Protein AF-A0A2D4HK24-F1 (afdb_monomer)

Foldseek 3Di:
DDDDDDDDDDDDPPQDPDDDDDDDDPPDDDPHHDDPVVVVLLVVLLVLLVVLLVDDLVVLLVVLVVLVVVLVVDDDPVSVVSLQSVLSSLLNNLVSCLVVVTDNDDPSSVVSLVVSLVVQCPDPDPSSVVSSVSSVVSSVSD

Secondary structure (DSSP, 8-state):
---------S--SSS-SS-------TT----PPPPHHHHHHHHHHHHHHHHHHHS-HHHHHHHHHHHHHHHHT--THHHHHHHHHHHHHHHHHHHHHHHTT----SHHHHHHHHHHHHHHHT-S-HHHHHHHHHHHHHHTT-

Sequence (142 aa):
QVFLVNNTVGGSLEFDPFAIYEKAAHGDLVPKPLSPTSSIVSAATHLFGVIFSQVTETQRLHVLEQLLASIKQTKGSRQQIIQQNIISAICSALKHLASHKGNLGYEEIQSCILSLILSALESSSPLLRCSAAEALARLTQV

Solvent-accessible surface area (backbone atoms only — not comparable to full-atom values): 8259 Å² total; per-residue (Å²): 138,82,85,87,86,82,86,86,90,71,75,64,56,92,31,41,97,85,61,90,87,88,83,85,59,98,84,72,80,76,85,71,55,61,52,53,68,57,47,51,50,50,53,49,21,49,52,45,5,55,50,56,68,72,50,53,58,69,55,46,40,52,52,51,51,52,54,55,49,55,44,75,77,38,66,70,75,62,22,56,54,52,50,44,52,50,41,48,22,51,35,32,24,35,48,46,22,37,77,66,76,36,73,82,65,60,70,65,43,53,50,52,52,49,53,56,34,54,60,31,51,73,43,91,46,65,63,40,24,53,46,18,51,52,28,55,63,33,56,78,59,73

Mean predicted aligned error: 7.9 Å

InterPro domains:
  IPR000357 HEAT repeat [PF02985] (113-142)
  IPR011989 Armadillo-like helical [G3DSA:1.25.10.10] (31-142)
  IPR016024 Armadillo-type fold [SSF48371] (35-141)
  IPR021133 HEAT, type 2 [PS50077] (113-142)
  IPR040108 Laa1/Sip1/HEATR5 [PTHR21663] (8-142)

Nearest PDB structures (foldseek):
  8wqa-assembly1_B  TM=4.906E-01  e=3.912E+00  Homo sapiens
  5t1o-assembly1_B  TM=3.408E-01  e=8.369E+00  Escherichia coli K-12

pLDDT: mean 85.6, std 17.89, range [33.5, 98.38]

Organism: NCBI:txid129467

Structure (mmCIF, N/CA/C/O backbone):
data_AF-A0A2D4HK24-F1
#
_entry.id   AF-A0A2D4HK24-F1
#
loop_
_atom_site.group_PDB
_atom_site.id
_atom_site.type_symbol
_atom_site.label_atom_id
_atom_site.label_alt_id
_atom_site.label_comp_id
_atom_site.label_asym_id
_atom_site.label_entity_id
_atom_site.label_seq_id
_atom_site.pdbx_PDB_ins_code
_atom_site.Cartn_x
_atom_site.Cartn_y
_atom_site.Cartn_z
_atom_site.occupancy
_atom_site.B_iso_or_equiv
_atom_site.auth_seq_id
_atom_site.auth_comp_id
_atom_site.auth_asym_id
_atom_site.auth_atom_id
_atom_site.pdbx_PDB_model_num
ATOM 1 N N . GLN A 1 1 ? -2.201 -1.971 -13.257 1.00 38.09 1 GLN A N 1
ATOM 2 C CA . GLN A 1 1 ? -0.874 -1.630 -12.704 1.00 38.09 1 GLN A CA 1
ATOM 3 C C . GLN A 1 1 ? 0.111 -1.512 -13.858 1.00 38.09 1 GLN A C 1
ATOM 5 O O . GLN A 1 1 ? 0.231 -2.454 -14.626 1.00 38.09 1 GLN A O 1
ATOM 10 N N . VAL A 1 2 ? 0.747 -0.352 -14.019 1.00 33.50 2 VAL A N 1
ATOM 11 C CA . VAL A 1 2 ? 1.771 -0.099 -15.045 1.00 33.50 2 VAL A CA 1
ATOM 12 C C . VAL A 1 2 ? 3.120 -0.089 -14.323 1.00 33.50 2 VAL A C 1
ATOM 14 O O . VAL A 1 2 ? 3.302 0.717 -13.415 1.00 33.50 2 VAL A O 1
ATOM 17 N N . PHE A 1 3 ? 4.035 -1.002 -14.662 1.00 46.22 3 PHE A N 1
ATOM 18 C CA . PHE A 1 3 ? 5.338 -1.132 -13.998 1.00 46.22 3 PHE A CA 1
ATOM 19 C C . PHE A 1 3 ? 6.477 -0.817 -14.975 1.00 46.22 3 PHE A C 1
ATOM 21 O O . PHE A 1 3 ? 6.627 -1.489 -15.992 1.00 46.22 3 PHE A O 1
ATOM 28 N N . LEU A 1 4 ? 7.281 0.204 -14.653 1.00 44.81 4 LEU A N 1
ATOM 29 C CA . LEU A 1 4 ? 8.552 0.501 -15.319 1.00 44.81 4 LEU A CA 1
ATOM 30 C C . LEU A 1 4 ? 9.700 -0.179 -14.560 1.00 44.81 4 LEU A C 1
ATOM 32 O O . LEU A 1 4 ? 9.853 -0.012 -13.350 1.00 44.81 4 LEU A O 1
ATOM 36 N N . VAL A 1 5 ? 10.471 -0.967 -15.305 1.00 49.12 5 VAL A N 1
ATOM 37 C CA . VAL A 1 5 ? 11.590 -1.807 -14.864 1.00 49.12 5 VAL A CA 1
ATOM 38 C C . VAL A 1 5 ? 12.858 -0.965 -14.715 1.00 49.12 5 VAL A C 1
ATOM 40 O O . VAL A 1 5 ? 13.205 -0.244 -15.641 1.00 49.12 5 VAL A O 1
ATOM 43 N N . ASN A 1 6 ? 13.586 -1.117 -13.602 1.00 44.28 6 ASN A N 1
ATOM 44 C CA . ASN A 1 6 ? 15.003 -0.748 -13.507 1.00 44.28 6 ASN A CA 1
ATOM 45 C C . ASN A 1 6 ? 15.821 -1.911 -12.908 1.00 44.28 6 ASN A C 1
ATOM 47 O O . ASN A 1 6 ? 15.565 -2.355 -11.794 1.00 44.28 6 ASN A O 1
ATOM 51 N N . ASN A 1 7 ? 16.765 -2.380 -13.728 1.00 44.41 7 ASN A N 1
ATOM 52 C CA . ASN A 1 7 ? 17.902 -3.296 -13.566 1.00 44.41 7 ASN A CA 1
ATOM 53 C C . ASN A 1 7 ? 17.987 -4.348 -12.428 1.00 44.41 7 ASN A C 1
ATOM 55 O O . ASN A 1 7 ? 18.257 -4.053 -11.268 1.00 44.41 7 ASN A O 1
ATOM 59 N N . THR A 1 8 ? 18.036 -5.597 -12.922 1.00 50.12 8 THR A N 1
ATOM 60 C CA . THR A 1 8 ? 18.912 -6.750 -12.588 1.00 50.12 8 THR A CA 1
ATOM 61 C C . THR A 1 8 ? 18.519 -7.824 -11.550 1.00 50.12 8 THR A C 1
ATOM 63 O O . THR A 1 8 ? 18.536 -7.608 -10.347 1.00 50.12 8 THR A O 1
ATOM 66 N N . VAL A 1 9 ? 18.305 -9.016 -12.145 1.00 48.78 9 VAL A N 1
ATOM 67 C CA . VAL A 1 9 ? 18.637 -10.430 -11.830 1.00 48.78 9 VAL A CA 1
ATOM 68 C C . VAL A 1 9 ? 18.079 -11.126 -10.580 1.00 48.78 9 VAL A C 1
ATOM 70 O O . VAL A 1 9 ? 18.532 -10.919 -9.461 1.00 48.78 9 VAL A O 1
ATOM 73 N N . GLY A 1 10 ? 17.233 -12.132 -10.864 1.00 44.81 10 GLY A N 1
ATOM 74 C CA . GLY A 1 10 ? 17.079 -13.351 -10.064 1.00 44.81 10 GLY A CA 1
ATOM 75 C C . GLY A 1 10 ? 16.195 -14.432 -10.715 1.00 44.81 10 GLY A C 1
ATOM 76 O O . GLY A 1 10 ? 15.114 -14.674 -10.198 1.00 44.81 10 GLY A O 1
ATOM 77 N N . GLY A 1 11 ? 16.629 -15.069 -11.825 1.00 51.91 11 GLY A N 1
ATOM 78 C CA . GLY A 1 11 ? 16.057 -16.354 -12.311 1.00 51.91 11 GLY A CA 1
ATOM 79 C C . GLY A 1 11 ? 15.344 -16.419 -13.682 1.00 51.91 11 GLY A C 1
ATOM 80 O O . GLY A 1 11 ? 14.443 -17.229 -13.838 1.00 51.91 11 GLY A O 1
ATOM 81 N N . SER A 1 12 ? 15.683 -15.592 -14.676 1.00 52.53 12 SER A N 1
ATOM 82 C CA . SER A 1 12 ? 15.009 -15.606 -15.995 1.00 52.53 12 SER A CA 1
ATOM 83 C C . SER A 1 12 ? 15.177 -16.914 -16.795 1.00 52.53 12 SER A C 1
ATOM 85 O O . SER A 1 12 ? 16.310 -17.261 -17.103 1.00 52.53 12 SER A O 1
ATOM 87 N N . LEU A 1 13 ? 14.095 -17.501 -17.328 1.00 58.97 13 LEU A N 1
ATOM 88 C CA . LEU A 1 13 ? 14.090 -18.045 -18.707 1.00 58.97 13 LEU A CA 1
ATOM 89 C C . LEU A 1 13 ? 13.479 -16.974 -19.646 1.00 58.97 13 LEU A C 1
ATOM 91 O O . LEU A 1 13 ? 12.465 -17.180 -20.272 1.00 58.97 13 LEU A O 1
ATOM 95 N N . GLU A 1 14 ? 14.026 -15.753 -19.558 1.00 54.78 14 GLU A N 1
ATOM 96 C CA . GLU A 1 14 ? 13.458 -14.395 -19.788 1.00 54.78 14 GLU A CA 1
ATOM 97 C C . GLU A 1 14 ? 12.286 -13.926 -18.906 1.00 54.78 14 GLU A C 1
ATOM 99 O O . GLU A 1 14 ? 11.805 -12.820 -19.124 1.00 54.78 14 GLU A O 1
ATOM 104 N N . PHE A 1 15 ? 11.953 -14.717 -17.879 1.00 58.41 15 PHE A N 1
ATOM 105 C CA . PHE A 1 15 ? 11.077 -14.532 -16.694 1.00 58.41 15 PHE A CA 1
ATOM 106 C C . PHE A 1 15 ? 10.124 -15.731 -16.506 1.00 58.41 15 PHE A C 1
ATOM 108 O O . PHE A 1 15 ? 9.269 -15.703 -15.624 1.00 58.41 15 PHE A O 1
ATOM 115 N N . ASP A 1 16 ? 10.279 -16.795 -17.305 1.00 59.56 16 ASP A N 1
ATOM 116 C CA . ASP A 1 16 ? 9.308 -17.887 -17.326 1.00 59.56 16 ASP A CA 1
ATOM 117 C C . ASP A 1 16 ? 9.237 -18.750 -16.052 1.00 59.56 16 ASP A C 1
ATOM 119 O O . ASP A 1 16 ? 10.286 -19.101 -15.502 1.00 59.56 16 ASP A O 1
ATOM 123 N N . PRO A 1 17 ? 8.023 -19.160 -15.615 1.00 54.94 17 PRO A N 1
ATOM 124 C CA . PRO A 1 17 ? 7.861 -20.152 -14.569 1.00 54.94 17 PRO A CA 1
ATOM 125 C C . PRO A 1 17 ? 8.489 -21.525 -14.874 1.00 54.94 17 PRO A C 1
ATOM 127 O O . PRO A 1 17 ? 8.843 -22.142 -13.881 1.00 54.94 17 PRO A O 1
ATOM 130 N N . PHE A 1 18 ? 8.671 -21.979 -16.141 1.00 58.66 18 PHE A N 1
ATOM 131 C CA . PHE A 1 18 ? 9.418 -23.198 -16.585 1.00 58.66 18 PHE A CA 1
ATOM 132 C C . PHE A 1 18 ? 9.810 -23.333 -18.127 1.00 58.66 18 PHE A C 1
ATOM 134 O O . PHE A 1 18 ? 9.800 -24.451 -18.645 1.00 58.66 18 PHE A O 1
ATOM 141 N N . ALA A 1 19 ? 10.176 -22.305 -18.917 1.00 57.12 19 ALA A N 1
ATOM 142 C CA . ALA A 1 19 ? 10.200 -22.365 -20.413 1.00 57.12 19 ALA A CA 1
ATOM 143 C C . ALA A 1 19 ? 11.557 -22.666 -21.082 1.00 57.12 19 ALA A C 1
ATOM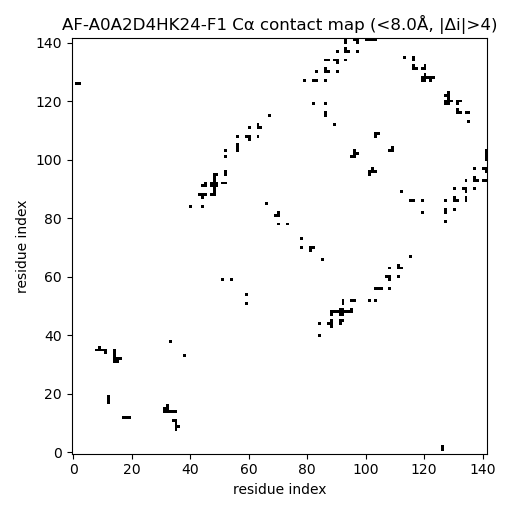 145 O O . ALA A 1 19 ? 12.606 -22.274 -20.589 1.00 57.12 19 ALA A O 1
ATOM 146 N N . ILE A 1 20 ? 11.546 -23.284 -22.283 1.00 57.25 20 ILE A N 1
ATOM 147 C CA . ILE A 1 20 ? 12.775 -23.715 -22.996 1.00 57.25 20 ILE A CA 1
ATOM 148 C C . ILE A 1 20 ? 13.116 -22.921 -24.293 1.00 57.25 20 ILE A C 1
ATOM 150 O O . ILE A 1 20 ? 14.300 -22.890 -24.608 1.00 57.25 20 ILE A O 1
ATOM 154 N N . TYR A 1 21 ? 12.201 -22.225 -25.008 1.00 53.84 21 TYR A N 1
ATOM 155 C CA . TYR A 1 21 ? 12.532 -21.136 -25.986 1.00 53.84 21 TYR A CA 1
ATOM 156 C C . TYR A 1 21 ? 11.291 -20.475 -26.649 1.00 53.84 21 TYR A C 1
ATOM 158 O O . TYR A 1 21 ? 10.371 -21.201 -27.027 1.00 53.84 21 TYR A O 1
ATOM 166 N N . GLU A 1 22 ? 11.310 -19.155 -26.932 1.00 55.59 22 GLU A N 1
ATOM 167 C CA . GLU A 1 22 ? 10.331 -18.469 -27.809 1.00 55.59 22 GLU A CA 1
ATOM 168 C C . GLU A 1 22 ? 10.984 -17.415 -28.745 1.00 55.59 22 GLU A C 1
ATOM 170 O O . GLU A 1 22 ? 11.774 -16.571 -28.320 1.00 55.59 22 GLU A O 1
ATOM 175 N N . LYS A 1 23 ? 10.646 -17.428 -30.049 1.00 56.72 23 LYS A N 1
ATOM 176 C CA . LYS A 1 23 ? 11.034 -16.376 -31.014 1.00 56.72 23 LYS A CA 1
ATOM 177 C C . LYS A 1 23 ? 9.813 -15.526 -31.362 1.00 56.72 23 LYS A C 1
ATOM 179 O O . LYS A 1 23 ? 8.919 -15.997 -32.056 1.00 56.72 23 LYS A O 1
ATOM 184 N N . ALA A 1 24 ? 9.815 -14.269 -30.921 1.00 57.25 24 ALA A N 1
ATOM 185 C CA . ALA A 1 24 ? 8.705 -13.338 -31.122 1.00 57.25 24 ALA A CA 1
ATOM 186 C C . ALA A 1 24 ? 8.481 -12.986 -32.608 1.00 57.25 24 ALA A C 1
ATOM 188 O O . ALA A 1 24 ? 9.422 -12.596 -33.310 1.00 57.25 24 ALA A O 1
ATOM 189 N N . ALA A 1 25 ? 7.233 -13.093 -33.076 1.00 59.41 25 ALA A N 1
ATOM 190 C CA . ALA A 1 25 ? 6.805 -12.621 -34.391 1.00 59.41 25 ALA A CA 1
ATOM 191 C C . ALA A 1 25 ? 6.574 -11.097 -34.394 1.00 59.41 25 ALA A C 1
ATOM 193 O O . ALA A 1 25 ? 6.283 -10.490 -33.360 1.00 59.41 25 ALA A O 1
ATOM 194 N N . HIS A 1 26 ? 6.702 -10.462 -35.566 1.00 56.97 26 HIS A N 1
ATOM 195 C CA . HIS A 1 26 ? 6.430 -9.031 -35.724 1.00 56.97 26 HIS A CA 1
ATOM 196 C C . HIS A 1 26 ? 4.961 -8.726 -35.394 1.00 56.97 26 HIS A C 1
ATOM 198 O O . HIS A 1 26 ? 4.080 -8.965 -36.214 1.00 56.97 26 HIS A O 1
ATOM 204 N N . GLY A 1 27 ? 4.726 -8.156 -34.210 1.00 62.16 27 GLY A N 1
ATOM 205 C CA . GLY A 1 27 ? 3.421 -7.642 -33.790 1.00 62.16 27 GLY A CA 1
ATOM 206 C C . GLY A 1 27 ? 2.779 -8.348 -32.594 1.00 62.16 27 GLY A C 1
ATOM 207 O O . GLY A 1 27 ? 1.790 -7.826 -32.088 1.00 62.16 27 GLY A O 1
ATOM 208 N N . ASP A 1 28 ? 3.333 -9.460 -32.099 1.00 57.72 28 ASP A N 1
ATOM 209 C CA . ASP A 1 28 ? 2.741 -10.169 -30.956 1.00 57.72 28 ASP A CA 1
ATOM 210 C C . ASP A 1 28 ? 3.125 -9.547 -29.602 1.00 57.72 28 ASP A C 1
ATOM 212 O O . ASP A 1 28 ? 4.296 -9.295 -29.307 1.00 57.72 28 ASP A O 1
ATOM 216 N N . LEU A 1 29 ? 2.110 -9.314 -28.759 1.00 62.75 29 LEU A N 1
ATOM 217 C CA . LEU A 1 29 ? 2.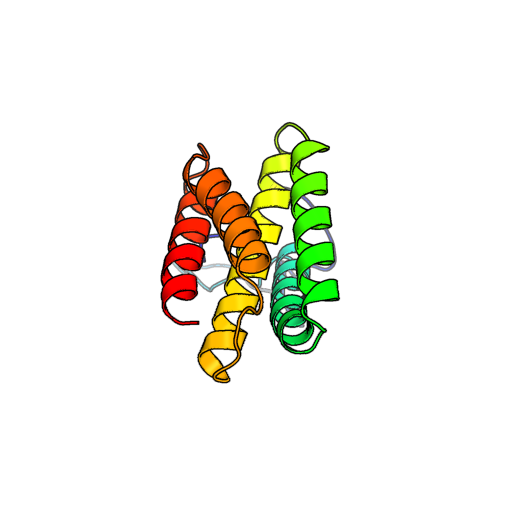214 -8.765 -27.400 1.00 62.75 29 LEU A CA 1
ATOM 218 C C . LEU A 1 29 ? 1.832 -9.826 -26.355 1.00 62.75 29 LEU A C 1
ATOM 220 O O . LEU A 1 29 ? 0.862 -9.656 -25.615 1.00 62.75 29 LEU A O 1
ATOM 224 N N . VAL A 1 30 ? 2.567 -10.938 -26.284 1.00 63.44 30 VAL A N 1
ATOM 225 C CA . VAL A 1 30 ? 2.393 -11.896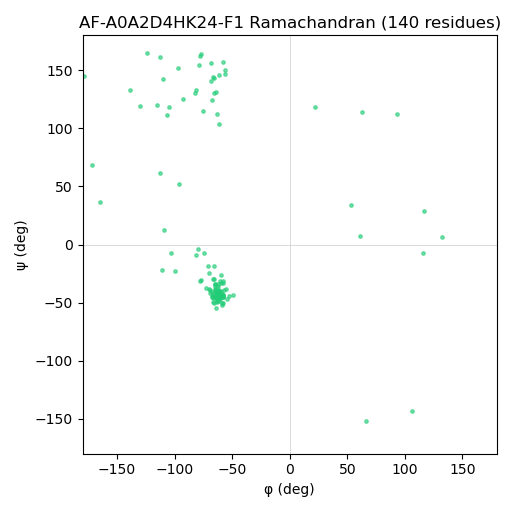 -25.177 1.00 63.44 30 VAL A CA 1
ATOM 226 C C . VAL A 1 30 ? 2.866 -11.228 -23.873 1.00 63.44 30 VAL A C 1
ATOM 228 O O . VAL A 1 30 ? 4.005 -10.746 -23.823 1.00 63.44 30 VAL A O 1
ATOM 231 N N . PRO A 1 31 ? 2.029 -11.142 -22.813 1.00 64.94 31 PRO A N 1
ATOM 232 C CA . PRO A 1 31 ? 2.441 -10.548 -21.546 1.00 64.94 31 PRO A CA 1
ATOM 233 C C . PRO A 1 31 ? 3.573 -11.363 -20.926 1.00 64.94 31 PRO A C 1
ATOM 235 O O . PRO A 1 31 ? 3.377 -12.501 -20.502 1.00 64.94 31 PRO A O 1
ATOM 238 N N . LYS A 1 32 ? 4.766 -10.770 -20.863 1.00 68.81 32 LYS A N 1
ATOM 239 C CA . LYS A 1 32 ? 5.912 -11.405 -20.214 1.00 68.81 32 LYS A CA 1
ATOM 240 C C . LYS A 1 32 ? 5.655 -11.550 -18.713 1.00 68.81 32 LYS A C 1
ATOM 242 O O . LYS A 1 32 ? 5.081 -10.632 -18.113 1.00 68.81 32 LYS A O 1
ATOM 247 N N . PRO A 1 33 ? 6.103 -12.653 -18.092 1.00 71.56 33 PRO A N 1
ATOM 248 C CA . PRO A 1 33 ? 6.032 -12.790 -16.649 1.00 71.56 33 PRO A CA 1
ATOM 249 C C . PRO A 1 33 ? 6.740 -11.622 -15.952 1.00 71.56 33 PRO A C 1
ATOM 251 O O . PRO A 1 33 ? 7.682 -11.021 -16.479 1.00 71.56 33 PRO A O 1
ATOM 254 N N . LEU A 1 34 ? 6.260 -11.281 -14.755 1.00 72.19 34 LEU A N 1
ATOM 255 C CA . LEU A 1 34 ? 6.855 -10.218 -13.955 1.00 72.19 34 LEU A CA 1
ATOM 256 C C . LEU A 1 34 ? 8.302 -10.564 -13.605 1.00 72.19 34 LEU A C 1
ATOM 258 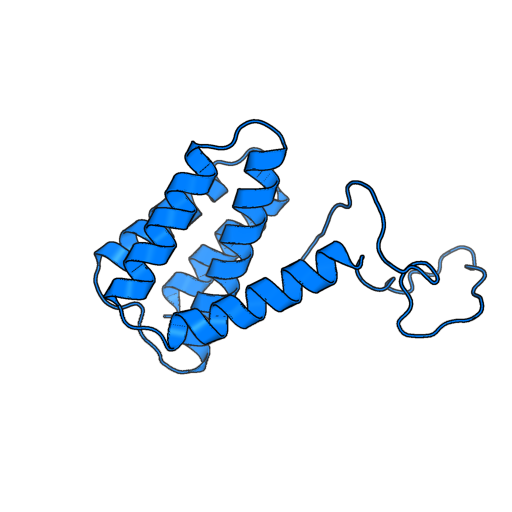O O . LEU A 1 34 ? 8.636 -11.716 -13.325 1.00 72.19 34 LEU A O 1
ATOM 262 N N . SER A 1 35 ? 9.149 -9.534 -13.540 1.00 82.62 35 SER A N 1
ATOM 263 C CA . SER A 1 35 ? 10.506 -9.728 -13.041 1.00 82.62 35 SER A CA 1
ATOM 264 C C . SER A 1 35 ? 10.468 -10.337 -11.629 1.00 82.62 35 SER A C 1
ATOM 266 O O . SER A 1 35 ? 9.572 -9.992 -10.853 1.00 82.62 35 SER A O 1
ATOM 268 N N . PRO A 1 36 ? 11.438 -11.186 -11.251 1.00 82.12 36 PRO A N 1
ATOM 269 C CA . PRO A 1 36 ? 11.494 -11.811 -9.931 1.00 82.12 36 PRO A CA 1
ATOM 270 C C . PRO A 1 36 ? 11.316 -10.807 -8.787 1.00 82.12 36 PRO A C 1
ATOM 272 O O . PRO A 1 36 ? 10.520 -11.026 -7.877 1.00 82.12 36 PRO A O 1
ATOM 275 N N . THR A 1 37 ? 11.969 -9.647 -8.882 1.00 84.31 37 THR A N 1
ATOM 276 C CA . THR A 1 37 ? 11.842 -8.559 -7.907 1.00 84.31 37 THR A CA 1
ATOM 277 C C . THR A 1 37 ? 10.415 -8.019 -7.838 1.00 84.31 37 THR A C 1
ATOM 279 O O . THR A 1 37 ? 9.876 -7.836 -6.749 1.00 84.31 37 THR A O 1
ATOM 282 N N . SER A 1 38 ? 9.772 -7.790 -8.985 1.00 83.25 38 SER A N 1
ATOM 283 C CA . SER A 1 38 ? 8.384 -7.321 -9.045 1.00 83.25 38 SER A CA 1
ATOM 284 C C . SER A 1 38 ? 7.404 -8.356 -8.489 1.00 83.25 38 SER A C 1
ATOM 286 O O . SER A 1 38 ? 6.479 -7.983 -7.771 1.00 83.25 38 SER A O 1
ATOM 288 N N . SER A 1 39 ? 7.628 -9.643 -8.763 1.00 86.94 39 SER A N 1
ATOM 289 C CA . SER A 1 39 ? 6.833 -10.750 -8.221 1.00 86.94 39 SER A CA 1
ATOM 290 C C . SER A 1 39 ? 6.953 -10.839 -6.701 1.00 86.94 39 SER A C 1
ATOM 292 O O . SER A 1 39 ? 5.939 -10.931 -6.012 1.00 86.94 39 SER A O 1
ATOM 294 N N . ILE A 1 40 ? 8.172 -10.731 -6.160 1.00 90.44 40 ILE A N 1
ATOM 295 C CA . ILE A 1 40 ? 8.417 -10.730 -4.710 1.00 90.44 40 ILE A CA 1
ATOM 296 C C . ILE A 1 40 ? 7.757 -9.517 -4.053 1.00 90.44 40 ILE A C 1
ATOM 298 O O . ILE A 1 40 ? 7.067 -9.669 -3.048 1.00 90.44 40 ILE A O 1
ATOM 302 N N . VAL A 1 41 ? 7.924 -8.319 -4.623 1.00 92.62 41 VAL A N 1
ATOM 303 C CA . VAL A 1 41 ? 7.289 -7.102 -4.098 1.00 92.62 41 VAL A CA 1
ATOM 304 C C . VAL A 1 41 ? 5.769 -7.238 -4.129 1.00 92.62 41 VAL A C 1
ATOM 306 O O . VAL A 1 41 ? 5.119 -6.950 -3.129 1.00 92.62 41 VAL A O 1
ATOM 309 N N . SER A 1 42 ? 5.191 -7.730 -5.227 1.00 92.19 42 SER A N 1
ATOM 310 C CA . SER A 1 42 ? 3.748 -7.965 -5.324 1.00 92.19 42 SER A CA 1
ATOM 311 C C . SER A 1 42 ? 3.270 -8.948 -4.251 1.00 92.19 42 SER A C 1
ATOM 313 O O . SER A 1 42 ? 2.384 -8.603 -3.466 1.00 92.19 42 SER A O 1
ATOM 315 N N . ALA A 1 43 ? 3.904 -10.116 -4.127 1.00 95.19 43 ALA A N 1
ATOM 316 C CA . ALA A 1 43 ? 3.567 -11.103 -3.104 1.00 95.19 43 ALA A CA 1
ATOM 317 C C . ALA A 1 43 ? 3.683 -10.528 -1.680 1.00 95.19 43 ALA A C 1
ATOM 319 O O . ALA A 1 43 ? 2.779 -10.708 -0.864 1.00 95.19 43 ALA A O 1
ATOM 320 N N . ALA A 1 44 ? 4.743 -9.764 -1.397 1.00 96.81 44 ALA A N 1
ATOM 321 C CA . ALA A 1 44 ? 4.944 -9.105 -0.110 1.00 96.81 44 ALA A CA 1
ATOM 322 C C . ALA A 1 44 ? 3.867 -8.048 0.179 1.00 96.81 44 ALA A C 1
ATOM 324 O O . ALA A 1 44 ? 3.353 -7.993 1.293 1.00 96.81 44 ALA A O 1
ATOM 325 N N . THR A 1 45 ? 3.470 -7.239 -0.812 1.00 96.38 45 THR A N 1
ATOM 326 C CA . THR A 1 45 ? 2.384 -6.254 -0.644 1.00 96.38 45 THR A CA 1
ATOM 327 C C . THR A 1 45 ? 1.033 -6.927 -0.392 1.00 96.38 45 THR A C 1
ATOM 329 O O . THR A 1 45 ? 0.240 -6.442 0.418 1.00 96.38 45 THR A O 1
ATOM 332 N N . HIS A 1 46 ? 0.771 -8.074 -1.024 1.00 96.69 46 HIS A N 1
ATOM 333 C CA . HIS A 1 46 ? -0.426 -8.870 -0.759 1.00 96.69 46 HIS A CA 1
ATOM 334 C C . HIS A 1 46 ? -0.423 -9.438 0.656 1.00 96.69 46 HIS A C 1
ATOM 336 O O . HIS A 1 46 ? -1.382 -9.218 1.396 1.00 96.69 46 HIS A O 1
ATOM 342 N N . LEU A 1 47 ? 0.675 -10.079 1.060 1.00 98.06 47 LEU A N 1
ATOM 343 C CA . LEU A 1 47 ? 0.831 -10.624 2.404 1.00 98.06 47 LEU A CA 1
ATOM 344 C C . LEU A 1 47 ? 0.709 -9.536 3.478 1.00 98.06 47 LEU A C 1
ATOM 346 O O . LEU A 1 47 ? -0.001 -9.732 4.461 1.00 98.06 47 LEU A O 1
ATOM 350 N N . PHE A 1 48 ? 1.340 -8.376 3.267 1.00 98.38 48 PHE A N 1
ATOM 351 C CA . PHE A 1 48 ? 1.210 -7.224 4.156 1.00 98.38 48 PHE A CA 1
ATOM 352 C C . PHE A 1 48 ? -0.255 -6.842 4.358 1.00 98.38 48 PHE A C 1
ATOM 354 O O . PHE A 1 48 ? -0.672 -6.655 5.493 1.00 98.38 48 PHE A O 1
ATOM 361 N N . GLY A 1 49 ? -1.044 -6.758 3.281 1.00 97.19 49 GLY A N 1
ATOM 362 C CA . GLY A 1 49 ? -2.453 -6.378 3.376 1.00 97.19 49 GLY A CA 1
ATOM 363 C C . GLY A 1 49 ? -3.277 -7.337 4.236 1.00 97.19 49 GLY A C 1
ATOM 364 O O . GLY A 1 49 ? -4.074 -6.891 5.062 1.00 97.19 49 GLY A O 1
ATOM 365 N N . VAL A 1 50 ? -3.027 -8.644 4.103 1.00 97.44 50 VAL A N 1
ATOM 366 C CA . VAL A 1 50 ? -3.652 -9.666 4.955 1.00 97.44 50 VAL A CA 1
ATOM 367 C C . VAL A 1 50 ? -3.206 -9.490 6.406 1.00 97.44 50 VAL A C 1
ATOM 369 O O . VAL A 1 50 ? -4.049 -9.313 7.280 1.00 97.44 50 VAL A O 1
ATOM 372 N N . ILE A 1 51 ? -1.897 -9.472 6.677 1.00 97.56 51 ILE A N 1
ATOM 373 C CA . ILE A 1 51 ? -1.353 -9.374 8.042 1.00 97.56 51 ILE A CA 1
ATOM 374 C C . ILE A 1 51 ? -1.798 -8.082 8.735 1.00 97.56 51 ILE A C 1
ATOM 376 O O . ILE A 1 51 ? -2.233 -8.127 9.883 1.00 97.56 51 ILE A O 1
ATOM 380 N N . PHE A 1 52 ? -1.748 -6.942 8.043 1.00 97.25 52 PHE A N 1
ATOM 381 C CA . PHE A 1 52 ? -2.140 -5.639 8.581 1.00 97.25 52 PHE A CA 1
ATOM 382 C C . PHE A 1 52 ? -3.577 -5.656 9.118 1.00 97.25 52 PHE A C 1
ATOM 384 O O . PHE A 1 52 ? -3.853 -5.092 10.173 1.00 97.25 52 PHE A O 1
ATOM 391 N N . SER A 1 53 ? -4.485 -6.362 8.437 1.00 94.38 53 SER A N 1
ATOM 392 C CA . SER A 1 53 ? -5.875 -6.498 8.886 1.00 94.38 53 SER A CA 1
ATOM 393 C C . SER A 1 53 ? -6.058 -7.388 10.123 1.00 94.38 53 SER A C 1
ATOM 395 O O . SER A 1 53 ? -7.071 -7.263 10.802 1.00 94.38 53 SER A O 1
ATOM 397 N N . GLN A 1 54 ? -5.086 -8.242 10.452 1.00 95.06 54 GLN A N 1
ATOM 398 C CA . GLN A 1 54 ? -5.171 -9.205 11.559 1.00 95.06 54 GLN A CA 1
ATOM 399 C C . GLN A 1 54 ? -4.454 -8.741 12.834 1.00 95.06 54 GLN A C 1
ATOM 401 O O . GLN A 1 54 ? -4.755 -9.224 13.923 1.00 95.06 54 GLN A O 1
ATOM 406 N N . VAL A 1 55 ? -3.488 -7.828 12.717 1.00 95.75 55 VAL A N 1
ATOM 407 C CA . VAL A 1 55 ? -2.741 -7.292 13.868 1.00 95.75 55 VAL A CA 1
ATOM 408 C C . VAL A 1 55 ? -3.543 -6.235 14.632 1.00 95.75 55 VAL A C 1
ATOM 410 O O . VAL A 1 55 ? -4.506 -5.668 14.110 1.00 95.75 55 VAL A O 1
ATOM 413 N N . THR A 1 56 ? -3.133 -5.957 15.872 1.00 96.50 56 THR A N 1
ATOM 414 C CA . THR A 1 56 ? -3.815 -4.986 16.740 1.00 96.50 56 THR A CA 1
ATOM 415 C C . THR A 1 56 ? -3.661 -3.557 16.223 1.00 96.50 56 THR A C 1
ATOM 417 O O . THR A 1 56 ? -2.687 -3.226 15.547 1.00 96.50 56 THR A O 1
ATOM 420 N N . GLU A 1 57 ? -4.587 -2.670 16.588 1.00 96.25 57 GLU A N 1
ATOM 421 C CA . GLU A 1 57 ? -4.551 -1.259 16.174 1.00 96.25 57 GLU A CA 1
ATOM 422 C C . GLU A 1 57 ? -3.244 -0.554 16.579 1.00 96.25 57 GLU A C 1
ATOM 424 O O . GLU A 1 57 ? -2.652 0.168 15.778 1.00 96.25 57 GLU A O 1
ATOM 429 N N . THR A 1 58 ? -2.710 -0.846 17.770 1.00 96.94 58 THR A N 1
ATOM 430 C CA . THR A 1 58 ? -1.407 -0.329 18.222 1.00 96.94 58 THR A CA 1
ATOM 431 C C . THR A 1 58 ? -0.260 -0.776 17.312 1.00 96.94 58 THR A C 1
ATOM 433 O O . THR A 1 58 ? 0.620 0.016 16.981 1.00 96.94 58 THR A O 1
ATOM 436 N N . GLN A 1 59 ? -0.270 -2.039 16.873 1.00 97.38 59 GLN A N 1
ATOM 437 C CA . GLN A 1 59 ? 0.737 -2.559 15.947 1.00 97.38 59 GLN A CA 1
ATOM 438 C C . GLN A 1 59 ? 0.589 -1.943 14.553 1.00 97.38 59 GLN A C 1
ATOM 440 O O . GLN A 1 59 ? 1.598 -1.608 13.935 1.00 97.38 59 GLN A O 1
ATOM 445 N N . ARG A 1 60 ? -0.646 -1.742 14.070 1.00 97.38 60 ARG A N 1
ATOM 446 C CA . ARG A 1 60 ? -0.911 -1.057 12.793 1.00 97.38 60 ARG A CA 1
ATOM 447 C C . ARG A 1 60 ? -0.331 0.351 12.793 1.00 97.38 60 ARG A C 1
ATOM 449 O O . ARG A 1 60 ? 0.398 0.695 11.865 1.00 97.38 60 ARG A O 1
ATOM 456 N N . LEU A 1 61 ? -0.621 1.132 13.836 1.00 97.69 61 LEU A N 1
ATOM 457 C CA . LEU A 1 61 ? -0.118 2.496 13.972 1.00 97.69 61 LEU A CA 1
ATOM 458 C C . LEU A 1 61 ? 1.414 2.514 13.974 1.00 97.69 61 LEU A C 1
ATOM 460 O O . LEU A 1 61 ? 2.019 3.204 13.157 1.00 97.69 61 LEU A O 1
ATOM 464 N N . HIS A 1 62 ? 2.036 1.671 14.802 1.00 97.69 62 HIS A N 1
ATOM 465 C CA . HIS A 1 62 ? 3.492 1.588 14.880 1.00 97.69 62 HIS A CA 1
ATOM 466 C C . HIS A 1 62 ? 4.134 1.238 13.528 1.00 97.69 62 HIS A C 1
ATOM 468 O O . HIS A 1 62 ? 5.114 1.856 13.115 1.00 97.69 62 HIS A O 1
ATOM 474 N N . VAL A 1 63 ? 3.565 0.276 12.797 1.00 97.75 63 VAL A N 1
ATOM 475 C CA . VAL A 1 63 ? 4.042 -0.088 11.456 1.00 97.75 63 VAL A CA 1
ATOM 476 C C . VAL A 1 63 ? 3.940 1.100 10.497 1.00 97.75 63 VAL A C 1
ATOM 478 O O . VAL A 1 63 ? 4.903 1.382 9.786 1.00 97.75 63 VAL A O 1
ATOM 481 N N . LEU A 1 64 ? 2.822 1.831 10.486 1.00 97.88 64 LEU A N 1
ATOM 482 C CA . LEU A 1 64 ? 2.653 3.007 9.623 1.00 97.88 64 LEU A CA 1
ATOM 483 C C . LEU A 1 64 ? 3.666 4.116 9.941 1.00 97.88 64 LEU A C 1
ATOM 485 O O . LEU A 1 64 ? 4.235 4.706 9.021 1.00 97.88 64 LEU A O 1
AT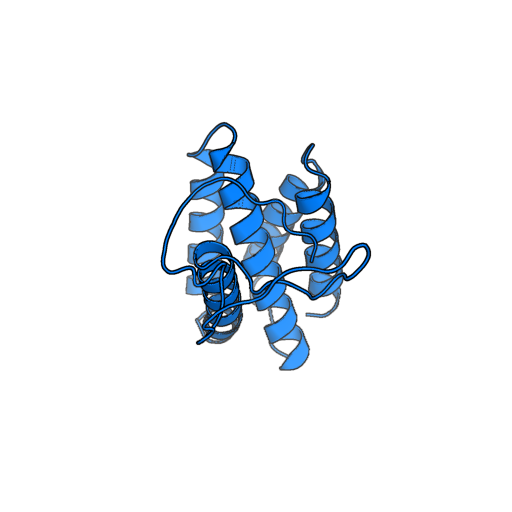OM 489 N N . GLU A 1 65 ? 3.948 4.363 11.219 1.00 97.31 65 GLU A N 1
ATOM 490 C CA . GLU A 1 65 ? 4.966 5.325 11.653 1.00 97.31 65 GLU A CA 1
ATOM 491 C C . GLU A 1 65 ? 6.372 4.927 11.183 1.00 97.31 65 GLU A C 1
ATOM 493 O O . GLU A 1 65 ? 7.130 5.769 10.691 1.00 97.31 65 GLU A O 1
ATOM 498 N N . GLN A 1 66 ? 6.715 3.636 11.262 1.00 97.62 66 GLN A N 1
ATOM 499 C CA . GLN A 1 66 ? 7.983 3.120 10.737 1.00 97.62 66 GLN A CA 1
ATOM 500 C C . GLN A 1 66 ? 8.081 3.296 9.213 1.00 97.62 66 GLN A C 1
ATOM 502 O O . GLN A 1 66 ? 9.127 3.705 8.698 1.00 97.62 66 GLN A O 1
ATOM 507 N N . LEU A 1 67 ? 6.991 3.056 8.476 1.00 97.12 67 LEU A N 1
ATOM 508 C CA . LEU A 1 67 ? 6.948 3.282 7.028 1.00 97.12 67 LEU A CA 1
ATOM 509 C C . LEU A 1 67 ? 7.146 4.766 6.684 1.00 97.12 67 LEU A C 1
ATOM 511 O O . LEU A 1 67 ? 7.966 5.088 5.820 1.00 97.12 67 LEU A O 1
ATOM 515 N N . LEU A 1 68 ? 6.482 5.674 7.403 1.00 96.38 68 LEU A N 1
ATOM 516 C CA . LEU A 1 68 ? 6.680 7.122 7.275 1.00 96.38 68 LEU A CA 1
ATOM 517 C C . LEU A 1 68 ? 8.139 7.528 7.535 1.00 96.38 68 LEU A C 1
ATOM 519 O O . LEU A 1 68 ? 8.718 8.300 6.764 1.00 96.38 68 LEU A O 1
ATOM 523 N N . ALA A 1 69 ? 8.758 6.997 8.592 1.00 96.69 69 ALA A N 1
ATOM 524 C CA . ALA A 1 69 ? 10.158 7.264 8.909 1.00 96.69 69 ALA A CA 1
ATOM 525 C C . ALA A 1 69 ? 11.103 6.787 7.792 1.00 96.69 69 ALA A C 1
ATOM 527 O O . ALA A 1 69 ? 12.027 7.513 7.415 1.00 96.69 69 ALA A O 1
ATOM 528 N N . SER A 1 70 ? 10.837 5.618 7.198 1.00 96.44 70 SER A N 1
ATOM 529 C CA . SER A 1 70 ? 11.666 5.052 6.125 1.00 96.44 70 SER A CA 1
ATOM 530 C C . SER A 1 70 ? 11.718 5.931 4.864 1.00 96.44 70 SER A C 1
ATOM 532 O O . SER A 1 70 ? 12.776 6.058 4.236 1.00 96.44 70 SER A O 1
ATOM 534 N N . ILE A 1 71 ? 10.605 6.600 4.527 1.00 95.56 71 ILE A N 1
ATOM 535 C CA . ILE A 1 71 ? 10.531 7.556 3.412 1.00 95.56 71 ILE A CA 1
ATOM 536 C C . ILE A 1 71 ? 11.369 8.795 3.729 1.00 95.56 71 ILE A C 1
ATOM 538 O O . ILE A 1 71 ? 12.141 9.244 2.883 1.00 95.56 71 ILE A O 1
ATOM 542 N N . LYS A 1 72 ? 11.255 9.337 4.950 1.00 94.56 72 LYS A N 1
ATOM 543 C CA . LYS A 1 72 ? 11.988 10.542 5.381 1.00 94.56 72 LYS A CA 1
ATOM 544 C C . LYS A 1 72 ? 13.502 10.327 5.430 1.00 94.56 72 LYS A C 1
ATOM 546 O O . LYS A 1 72 ? 14.266 11.243 5.137 1.00 94.56 72 LYS A O 1
ATOM 551 N N . GLN A 1 73 ? 13.939 9.123 5.789 1.00 95.94 73 GLN A N 1
ATOM 552 C CA . GLN A 1 73 ? 15.357 8.763 5.898 1.00 95.94 73 GLN A CA 1
ATOM 553 C C . GLN A 1 73 ? 16.004 8.407 4.550 1.00 95.94 73 GLN A C 1
ATOM 555 O O . GLN A 1 73 ? 17.224 8.274 4.470 1.00 95.94 73 GLN A O 1
ATOM 560 N N . THR A 1 74 ? 15.217 8.269 3.480 1.00 95.50 74 THR A N 1
ATOM 561 C CA . THR A 1 74 ? 15.714 7.909 2.149 1.00 95.50 74 THR A CA 1
ATOM 562 C C . THR A 1 74 ? 15.601 9.087 1.184 1.00 95.50 74 THR A C 1
ATOM 564 O O . THR A 1 74 ? 14.622 9.820 1.209 1.00 95.50 74 THR A O 1
ATOM 567 N N . LYS A 1 75 ? 16.587 9.266 0.296 1.00 93.12 75 LYS A N 1
ATOM 568 C CA . LYS A 1 75 ? 16.613 10.347 -0.706 1.00 93.12 75 LYS A CA 1
ATOM 569 C C . LYS A 1 75 ? 16.758 9.803 -2.130 1.00 93.12 75 LYS A C 1
ATOM 571 O O . LYS A 1 75 ? 17.153 8.653 -2.330 1.00 93.12 75 LYS A O 1
ATOM 576 N N . GLY A 1 76 ? 16.474 10.655 -3.114 1.00 91.88 76 GLY A N 1
ATOM 577 C CA . GLY A 1 76 ? 16.678 10.368 -4.536 1.00 91.88 76 GLY A CA 1
ATOM 578 C C . GLY A 1 76 ? 15.770 9.257 -5.072 1.00 91.88 76 GLY A C 1
ATOM 579 O O . GLY A 1 76 ? 14.682 9.020 -4.553 1.00 91.88 76 GLY A O 1
ATOM 580 N N . SER A 1 77 ? 16.230 8.544 -6.102 1.00 90.69 77 SER A N 1
ATOM 581 C CA . SER A 1 77 ? 15.457 7.487 -6.780 1.00 90.69 77 SER A CA 1
ATOM 582 C C . SER A 1 77 ? 15.005 6.360 -5.843 1.00 90.69 77 SER A C 1
ATO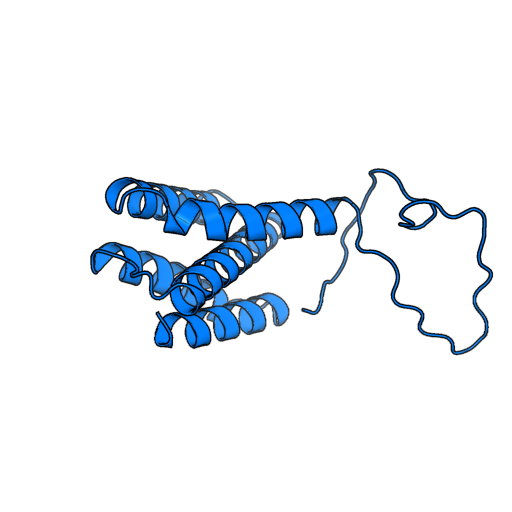M 584 O O . SER A 1 77 ? 13.921 5.803 -6.013 1.00 90.69 77 SER A O 1
ATOM 586 N N . ARG A 1 78 ? 15.791 6.055 -4.803 1.00 93.06 78 ARG A N 1
ATOM 587 C CA . ARG A 1 78 ? 15.435 5.044 -3.798 1.00 93.06 78 ARG A CA 1
ATOM 588 C C . ARG A 1 78 ? 14.194 5.441 -2.995 1.00 93.06 78 ARG A C 1
ATOM 590 O O . ARG A 1 78 ? 13.404 4.569 -2.645 1.00 93.06 78 ARG A O 1
ATOM 597 N N . GLN A 1 79 ? 13.997 6.734 -2.731 1.00 94.81 79 GLN A N 1
ATOM 598 C CA . GLN A 1 79 ? 12.825 7.226 -2.001 1.00 94.81 79 GLN A CA 1
ATOM 599 C C . GLN A 1 79 ? 11.538 6.936 -2.778 1.00 94.81 79 GLN A C 1
ATOM 601 O O . GLN A 1 79 ? 10.581 6.422 -2.207 1.00 94.81 79 GLN A O 1
ATOM 606 N N . GLN A 1 80 ? 11.549 7.175 -4.091 1.00 93.56 80 GLN A N 1
ATOM 607 C CA . GLN A 1 80 ? 10.408 6.917 -4.968 1.00 93.56 80 GLN A CA 1
ATOM 608 C C . GLN A 1 80 ? 10.036 5.427 -5.010 1.00 93.56 80 GLN A C 1
ATOM 610 O O . GLN A 1 80 ? 8.854 5.094 -4.976 1.00 93.56 80 GLN A O 1
ATOM 615 N N . ILE A 1 81 ? 11.026 4.525 -5.031 1.00 93.12 81 ILE A N 1
ATOM 616 C CA . ILE A 1 81 ? 10.792 3.070 -4.992 1.00 93.12 81 ILE A CA 1
ATOM 617 C C . ILE A 1 81 ? 10.163 2.656 -3.656 1.00 93.12 81 ILE A C 1
ATOM 619 O O . ILE A 1 81 ? 9.186 1.909 -3.636 1.00 93.12 81 ILE A O 1
ATOM 623 N N . ILE A 1 82 ? 10.691 3.161 -2.536 1.00 95.25 82 ILE A N 1
ATOM 624 C CA . ILE A 1 82 ? 10.137 2.884 -1.203 1.00 95.25 82 ILE A CA 1
ATOM 625 C C . ILE A 1 82 ? 8.693 3.376 -1.112 1.00 95.25 82 ILE A C 1
ATOM 627 O O . ILE A 1 82 ? 7.814 2.624 -0.697 1.00 95.25 82 ILE A O 1
ATOM 631 N N . GLN A 1 83 ? 8.431 4.604 -1.559 1.00 96.00 83 GLN A N 1
ATOM 632 C CA . GLN A 1 83 ? 7.094 5.184 -1.544 1.00 96.00 83 GLN A CA 1
ATOM 633 C C . GLN A 1 83 ? 6.124 4.385 -2.429 1.00 96.00 83 GLN A C 1
ATOM 635 O O . GLN A 1 83 ? 5.014 4.090 -1.998 1.00 96.00 83 GLN A O 1
ATOM 640 N N . GLN A 1 84 ? 6.552 3.937 -3.614 1.00 95.31 84 GLN A N 1
ATOM 641 C CA . GLN A 1 84 ? 5.753 3.069 -4.488 1.00 95.31 84 GLN A CA 1
ATOM 642 C C . GLN A 1 84 ? 5.377 1.742 -3.812 1.00 95.31 84 GLN A C 1
ATOM 644 O O . GLN A 1 84 ? 4.220 1.316 -3.885 1.00 95.31 84 GLN A O 1
ATOM 649 N N . ASN A 1 85 ? 6.331 1.097 -3.138 1.00 96.19 85 ASN A N 1
ATOM 650 C CA . ASN A 1 85 ? 6.086 -0.160 -2.429 1.00 96.19 85 ASN A CA 1
ATOM 651 C C . ASN A 1 85 ? 5.133 0.043 -1.244 1.00 96.19 85 ASN A C 1
ATOM 653 O O . ASN A 1 85 ? 4.209 -0.748 -1.062 1.00 96.19 85 ASN A O 1
ATOM 657 N N . ILE A 1 86 ? 5.314 1.125 -0.481 1.00 97.81 86 ILE A N 1
ATOM 658 C CA . ILE A 1 86 ? 4.456 1.477 0.657 1.00 97.81 86 ILE A CA 1
ATOM 659 C C . ILE A 1 86 ? 3.025 1.748 0.198 1.00 97.81 86 ILE A C 1
ATOM 661 O O . ILE A 1 86 ? 2.094 1.161 0.741 1.00 97.81 86 ILE A O 1
ATOM 665 N N . ILE A 1 87 ? 2.831 2.568 -0.838 1.00 98.19 87 ILE A N 1
ATOM 666 C CA . ILE A 1 87 ? 1.492 2.845 -1.372 1.00 98.19 87 ILE A CA 1
ATOM 667 C C . ILE A 1 87 ? 0.837 1.566 -1.908 1.00 98.19 87 ILE A C 1
ATOM 669 O O . ILE A 1 87 ? -0.347 1.345 -1.672 1.00 98.19 87 ILE A O 1
ATOM 673 N N . SER A 1 88 ? 1.597 0.675 -2.550 1.00 97.25 88 SER A N 1
ATOM 674 C CA . SER A 1 88 ? 1.074 -0.621 -3.011 1.00 97.25 88 SER A CA 1
ATOM 675 C C . SER A 1 88 ? 0.634 -1.519 -1.844 1.00 97.25 88 SER A C 1
ATOM 677 O O . SER A 1 88 ? -0.420 -2.154 -1.912 1.00 97.25 88 SER A O 1
ATOM 679 N N . ALA A 1 89 ? 1.398 -1.533 -0.749 1.00 98.00 89 ALA A N 1
ATOM 680 C CA . ALA A 1 89 ? 1.061 -2.261 0.472 1.00 98.00 89 ALA A CA 1
ATOM 681 C C . ALA A 1 89 ? -0.195 -1.689 1.158 1.00 98.00 89 ALA A C 1
ATOM 683 O O . ALA A 1 89 ? -1.094 -2.450 1.513 1.00 98.00 89 ALA A O 1
ATOM 684 N N . ILE A 1 90 ? -0.310 -0.360 1.261 1.00 98.06 90 ILE A N 1
ATOM 685 C CA . ILE A 1 90 ? -1.500 0.330 1.788 1.00 98.06 90 ILE A CA 1
ATOM 686 C C . ILE A 1 90 ? -2.723 0.030 0.918 1.00 98.06 90 ILE A C 1
ATOM 688 O O . ILE A 1 90 ? -3.764 -0.360 1.438 1.00 98.06 90 ILE A O 1
ATOM 692 N N . CYS A 1 91 ? -2.595 0.117 -0.408 1.00 97.31 91 CYS A N 1
ATOM 693 C CA . CYS A 1 91 ? -3.642 -0.276 -1.351 1.00 97.31 91 CYS A CA 1
ATOM 694 C C . CYS A 1 91 ? -4.147 -1.700 -1.095 1.00 97.31 91 CYS A C 1
ATOM 696 O O . CYS A 1 91 ? -5.352 -1.949 -1.167 1.00 97.31 91 CYS A O 1
ATOM 698 N N . SER A 1 92 ? -3.231 -2.639 -0.851 1.00 97.69 92 SER A N 1
ATOM 699 C CA . SER A 1 92 ? -3.550 -4.037 -0.562 1.00 97.69 92 SER A CA 1
ATOM 700 C C . SER A 1 92 ? -4.258 -4.195 0.788 1.00 97.69 92 SER A C 1
ATOM 702 O O . SER A 1 92 ? -5.278 -4.876 0.863 1.00 97.69 92 SER A O 1
ATOM 704 N N . ALA A 1 93 ? -3.779 -3.508 1.829 1.00 97.88 93 ALA A N 1
ATOM 705 C CA . ALA A 1 93 ? -4.396 -3.502 3.155 1.00 97.88 93 ALA A CA 1
ATOM 706 C C . ALA 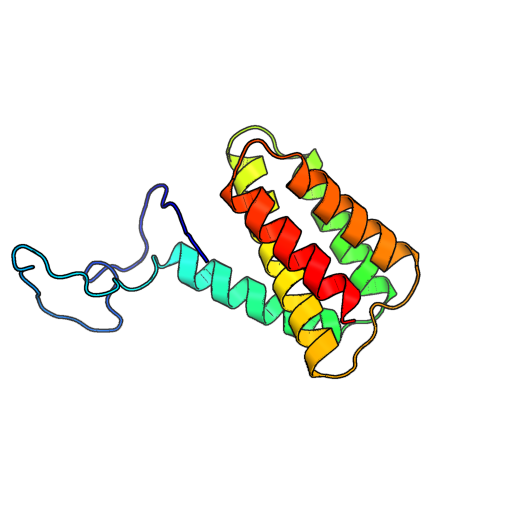A 1 93 ? -5.825 -2.943 3.129 1.00 97.88 93 ALA A C 1
ATOM 708 O O . ALA A 1 93 ? -6.744 -3.593 3.619 1.00 97.88 93 ALA A O 1
ATOM 709 N N . LEU A 1 94 ? -6.032 -1.789 2.485 1.00 97.69 94 LEU A N 1
ATOM 710 C CA . LEU A 1 94 ? -7.355 -1.175 2.345 1.00 97.69 94 LEU A CA 1
ATOM 711 C C . LEU A 1 94 ? -8.309 -2.071 1.550 1.00 97.69 94 LEU A C 1
ATOM 713 O O . LEU A 1 94 ? -9.446 -2.281 1.960 1.00 97.69 94 LEU A O 1
ATOM 717 N N . LYS A 1 95 ? -7.831 -2.678 0.454 1.00 96.81 95 LYS A N 1
ATOM 718 C CA . LYS A 1 95 ? -8.620 -3.658 -0.307 1.00 96.81 95 LYS A CA 1
ATOM 719 C C . LYS A 1 95 ? -9.052 -4.831 0.573 1.00 96.81 95 LYS A C 1
ATOM 721 O O . L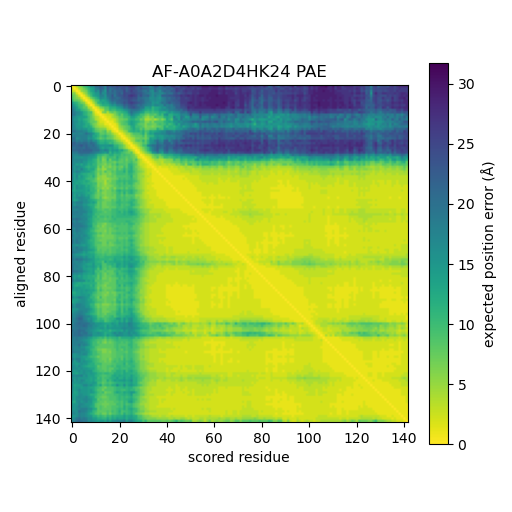YS A 1 95 ? -10.202 -5.250 0.495 1.00 96.81 95 LYS A O 1
ATOM 726 N N . HIS A 1 96 ? -8.131 -5.364 1.374 1.00 97.50 96 HIS A N 1
ATOM 727 C CA . HIS A 1 96 ? -8.396 -6.512 2.231 1.00 97.50 96 HIS A CA 1
ATOM 728 C C . HIS A 1 96 ? -9.390 -6.181 3.352 1.00 97.50 96 HIS A C 1
ATOM 730 O O . HIS A 1 96 ? -10.282 -6.982 3.629 1.00 97.50 96 HIS A O 1
ATOM 736 N N . LEU A 1 97 ? -9.269 -5.004 3.972 1.00 96.69 97 LEU A N 1
ATOM 737 C CA . LEU A 1 97 ? -10.218 -4.527 4.979 1.00 96.69 97 LEU A CA 1
ATOM 738 C C . LEU A 1 97 ? -11.616 -4.344 4.378 1.00 96.69 97 LEU A C 1
ATOM 740 O O . LEU A 1 97 ? -12.569 -4.921 4.901 1.00 96.69 97 LEU A O 1
ATOM 744 N N . ALA A 1 98 ? -11.725 -3.658 3.237 1.00 95.69 98 ALA A N 1
ATOM 745 C CA . ALA A 1 98 ? -13.000 -3.437 2.554 1.00 95.69 98 ALA A CA 1
ATOM 746 C C . ALA A 1 98 ? -13.687 -4.762 2.174 1.00 95.69 98 ALA A C 1
ATOM 748 O O . ALA A 1 98 ? -14.887 -4.934 2.385 1.00 95.69 98 ALA A O 1
ATOM 749 N N . SER A 1 99 ? -12.930 -5.744 1.664 1.00 95.75 99 SER A N 1
ATOM 750 C CA . SER A 1 99 ? -13.500 -7.033 1.250 1.00 95.75 99 SER A CA 1
ATOM 751 C C . SER A 1 99 ? -13.973 -7.906 2.414 1.00 95.75 99 SER A C 1
ATOM 753 O O . SER A 1 99 ? -14.849 -8.745 2.220 1.00 95.75 99 SER A O 1
ATOM 755 N N . HIS A 1 100 ? -13.415 -7.719 3.612 1.00 94.31 100 HIS A N 1
ATOM 756 C CA . HIS A 1 100 ? -13.741 -8.514 4.801 1.00 94.31 100 HIS A CA 1
ATOM 757 C C . HIS A 1 100 ? -14.528 -7.730 5.860 1.00 94.31 100 HIS A C 1
ATOM 759 O O . HIS A 1 100 ? -14.673 -8.216 6.980 1.00 94.31 100 HIS A O 1
ATOM 765 N N . LYS A 1 101 ? -15.048 -6.539 5.519 1.00 90.81 101 LYS A N 1
ATOM 766 C CA . LYS A 1 101 ? -15.749 -5.635 6.453 1.00 90.81 101 LYS A CA 1
ATOM 767 C C . LYS A 1 101 ? -14.925 -5.334 7.717 1.00 90.81 101 LYS A C 1
ATOM 769 O O . LYS A 1 101 ? -15.469 -5.224 8.814 1.00 90.81 101 LYS A O 1
ATOM 774 N N . GLY A 1 102 ? -13.604 -5.270 7.562 1.00 90.12 102 GLY A N 1
ATOM 775 C CA . GLY A 1 102 ? -12.689 -4.856 8.617 1.00 90.12 102 GLY A CA 1
ATOM 776 C C . GLY A 1 102 ? -12.711 -3.340 8.791 1.00 90.12 102 GLY A C 1
ATOM 777 O O . GLY A 1 102 ? -13.153 -2.620 7.905 1.00 90.12 102 GLY A O 1
ATOM 778 N N . ASN A 1 103 ? -12.196 -2.860 9.918 1.00 91.81 103 ASN A N 1
ATOM 779 C CA . ASN A 1 103 ? -12.031 -1.433 10.187 1.00 91.81 103 ASN A CA 1
ATOM 780 C C . ASN A 1 103 ? -10.542 -1.060 10.248 1.00 91.81 103 ASN A C 1
ATOM 782 O O . ASN A 1 103 ? -9.679 -1.922 10.446 1.00 91.81 103 ASN A O 1
ATOM 786 N N . LEU A 1 104 ? -10.248 0.231 10.096 1.00 91.50 104 LEU A N 1
ATOM 787 C CA . LEU A 1 104 ? -8.895 0.773 10.250 1.00 91.50 104 LEU A CA 1
ATOM 788 C C . LEU A 1 104 ? -8.441 0.816 11.711 1.00 91.50 104 LEU A C 1
ATOM 790 O O . LEU A 1 104 ? -7.280 0.502 11.985 1.00 91.50 104 LEU A O 1
ATOM 794 N N . GLY A 1 105 ? -9.365 1.135 12.615 1.00 90.50 105 GLY A N 1
ATOM 795 C CA . GLY A 1 105 ? -9.111 1.401 14.026 1.00 90.50 105 GLY A CA 1
ATOM 796 C C . GLY A 1 105 ? -9.216 2.894 14.334 1.00 90.50 105 GLY A C 1
ATOM 797 O O . GLY A 1 105 ? -10.050 3.583 13.744 1.00 90.50 105 GLY A O 1
ATOM 798 N N . TYR A 1 106 ? -8.366 3.383 15.235 1.00 92.00 106 TYR A N 1
ATOM 799 C CA . TYR A 1 106 ? -8.310 4.789 15.656 1.00 92.00 106 TYR A CA 1
ATOM 800 C C . TYR A 1 106 ? -8.063 5.808 14.522 1.00 92.00 106 TYR A C 1
ATOM 802 O O . TYR A 1 106 ? -7.464 5.501 13.486 1.00 92.00 106 TYR A O 1
ATOM 810 N N . GLU A 1 107 ? -8.467 7.061 14.758 1.00 95.12 107 GLU A N 1
ATOM 811 C CA . GLU A 1 107 ? -8.326 8.186 13.819 1.00 95.12 107 GLU A CA 1
ATOM 812 C C . GLU A 1 107 ? -6.859 8.435 13.418 1.00 95.12 107 GLU A C 1
ATOM 814 O O . GLU A 1 107 ? -6.558 8.774 12.272 1.00 95.12 107 GLU A O 1
ATOM 819 N N . GLU A 1 108 ? -5.913 8.185 14.322 1.00 96.69 108 GLU A N 1
ATOM 820 C CA . GLU A 1 108 ? -4.477 8.342 14.092 1.00 96.69 108 GLU A CA 1
ATOM 821 C C . GLU A 1 108 ? -3.958 7.410 12.989 1.00 96.69 108 GLU A C 1
ATOM 823 O O . GLU A 1 108 ? -3.079 7.794 12.212 1.00 96.69 108 GLU A O 1
ATOM 828 N N . ILE A 1 109 ? -4.526 6.204 12.868 1.00 97.50 109 ILE A N 1
ATOM 829 C CA . ILE A 1 109 ? -4.187 5.250 11.802 1.00 97.50 109 ILE A CA 1
ATOM 830 C C . ILE A 1 109 ? -4.633 5.822 10.457 1.00 97.50 109 ILE A C 1
ATOM 832 O O . ILE A 1 109 ? -3.862 5.828 9.492 1.00 97.50 109 ILE A O 1
ATOM 836 N N . GLN A 1 110 ? -5.858 6.349 10.397 1.00 96.75 110 GLN A N 1
ATOM 837 C CA . GLN A 1 110 ? -6.387 6.989 9.197 1.00 96.75 110 GLN A CA 1
ATOM 838 C C . GLN A 1 110 ? -5.562 8.224 8.816 1.00 96.75 110 GLN A C 1
ATOM 840 O O . GLN A 1 110 ? -5.217 8.388 7.646 1.00 96.75 110 GLN A O 1
ATOM 845 N N . SER A 1 111 ? -5.179 9.050 9.791 1.00 96.88 111 SER A N 1
ATOM 846 C CA . SER A 1 111 ? -4.322 10.222 9.589 1.00 96.88 111 SER A CA 1
ATOM 847 C C . SER A 1 111 ? -2.946 9.842 9.024 1.00 96.88 111 SER A C 1
ATOM 849 O O . SER A 1 111 ? -2.489 10.433 8.041 1.00 96.88 111 SER A O 1
ATOM 851 N N . CYS A 1 112 ? -2.315 8.785 9.551 1.00 97.19 112 CYS A N 1
ATOM 852 C CA . CYS A 1 112 ? -1.052 8.265 9.020 1.00 97.19 112 CYS A CA 1
ATOM 853 C C . CYS A 1 112 ? -1.185 7.792 7.564 1.00 97.19 112 CYS A C 1
ATOM 855 O O . CYS A 1 112 ? -0.341 8.115 6.724 1.00 97.19 112 CYS A O 1
ATOM 857 N N . ILE A 1 113 ? -2.253 7.052 7.248 1.00 97.81 113 ILE A N 1
ATOM 858 C CA . ILE A 1 113 ? -2.530 6.578 5.885 1.00 97.81 113 ILE A CA 1
ATOM 859 C C . ILE A 1 113 ? -2.774 7.758 4.938 1.00 97.81 113 ILE A C 1
ATOM 861 O O . ILE A 1 113 ? -2.194 7.797 3.853 1.00 97.81 113 ILE A O 1
ATOM 865 N N . LEU A 1 114 ? -3.576 8.743 5.348 1.00 97.69 114 LEU A N 1
ATOM 866 C CA . LEU A 1 114 ? -3.827 9.952 4.563 1.00 97.69 114 LEU A CA 1
ATOM 867 C C . LEU A 1 114 ? -2.538 10.731 4.302 1.00 97.69 114 LEU A C 1
ATOM 869 O O . LEU A 1 114 ? -2.298 11.127 3.166 1.00 97.69 114 LEU A O 1
ATOM 873 N N . SER A 1 115 ? -1.674 10.894 5.306 1.00 97.31 115 SER A N 1
ATOM 874 C CA . SER A 1 115 ? -0.376 11.557 5.141 1.00 97.31 115 SER A CA 1
ATOM 875 C C . SER A 1 115 ? 0.491 10.866 4.080 1.00 97.31 115 SER A C 1
ATOM 877 O O . SER A 1 115 ? 1.043 11.528 3.198 1.00 97.31 115 SER A O 1
ATOM 879 N N . LEU A 1 116 ? 0.553 9.528 4.108 1.00 97.25 116 LEU A N 1
ATOM 880 C CA . LEU A 1 116 ? 1.275 8.725 3.115 1.00 97.25 116 LEU A CA 1
ATOM 881 C C . LEU A 1 116 ? 0.700 8.911 1.702 1.00 97.25 116 LEU A C 1
ATOM 883 O O . LEU A 1 116 ? 1.456 9.123 0.751 1.00 97.25 116 LEU A O 1
ATOM 887 N N . ILE A 1 117 ? -0.628 8.860 1.568 1.00 98.06 117 ILE A N 1
ATOM 888 C CA . ILE A 1 117 ? -1.335 8.985 0.287 1.00 98.06 117 ILE A CA 1
ATOM 889 C C . ILE A 1 117 ? -1.180 10.390 -0.302 1.00 98.06 117 ILE A C 1
ATOM 891 O O . ILE A 1 117 ? -0.814 10.520 -1.469 1.00 98.06 117 ILE A O 1
ATOM 895 N N . LEU A 1 118 ? -1.421 11.438 0.488 1.00 97.31 118 LEU A N 1
ATOM 896 C CA . LEU A 1 118 ? -1.326 12.827 0.034 1.00 97.31 118 LEU A CA 1
ATOM 897 C C . LEU A 1 118 ? 0.102 13.164 -0.409 1.00 97.31 118 LEU A C 1
ATOM 899 O O . LEU A 1 118 ? 0.296 13.688 -1.503 1.00 97.31 118 LEU A O 1
ATOM 903 N N . SER A 1 119 ? 1.111 12.739 0.358 1.00 95.50 119 SER A N 1
ATOM 904 C CA . SER A 1 119 ? 2.513 12.901 -0.042 1.00 95.50 119 SER A CA 1
ATOM 905 C C . SER A 1 119 ? 2.839 12.192 -1.366 1.00 95.50 119 SER A C 1
ATOM 907 O O . SER A 1 119 ? 3.661 12.669 -2.147 1.00 95.50 119 SER A O 1
ATOM 909 N N . ALA A 1 120 ? 2.203 11.052 -1.655 1.00 96.62 120 ALA A N 1
ATOM 910 C CA . ALA A 1 120 ? 2.384 10.343 -2.921 1.00 96.62 120 ALA A CA 1
ATOM 911 C C . ALA A 1 120 ? 1.625 10.985 -4.096 1.00 96.62 120 ALA A C 1
ATOM 913 O O . ALA A 1 120 ? 2.106 10.926 -5.230 1.00 96.62 120 ALA A O 1
ATOM 914 N N . LEU A 1 121 ? 0.486 11.637 -3.840 1.00 97.44 121 LEU A N 1
ATOM 915 C CA . LEU A 1 121 ? -0.263 12.412 -4.838 1.00 97.44 121 LEU A CA 1
ATOM 916 C C . LEU A 1 121 ? 0.498 13.655 -5.319 1.00 97.44 121 LEU A C 1
ATOM 918 O O . LEU A 1 121 ? 0.354 14.047 -6.476 1.00 97.44 121 LEU A O 1
ATOM 922 N N . GLU A 1 122 ? 1.345 14.231 -4.469 1.00 95.44 122 GLU A N 1
ATOM 923 C CA . GLU A 1 122 ? 2.208 15.372 -4.805 1.00 95.44 122 GLU A CA 1
ATOM 924 C C . GLU A 1 122 ? 3.475 14.974 -5.589 1.00 95.44 122 GLU A C 1
ATOM 926 O O . GLU A 1 122 ? 4.252 15.829 -6.014 1.00 95.44 122 GLU A O 1
ATOM 931 N N . SER A 1 123 ? 3.706 13.676 -5.814 1.00 94.31 123 SER A N 1
ATOM 932 C CA . SER A 1 123 ? 4.897 13.196 -6.516 1.00 94.31 123 SER A CA 1
ATOM 933 C C . SER A 1 123 ? 4.928 13.605 -7.994 1.00 94.31 123 SER A C 1
ATOM 935 O O . SER A 1 123 ? 3.928 13.538 -8.709 1.00 94.31 123 SER A O 1
ATOM 937 N N . SER A 1 124 ? 6.124 13.894 -8.517 1.00 93.12 124 SER A N 1
ATOM 938 C CA . SER A 1 124 ? 6.349 14.068 -9.960 1.00 93.12 124 SER A CA 1
ATOM 939 C C . SER A 1 124 ? 6.134 12.778 -10.767 1.00 93.12 124 SER A C 1
ATOM 941 O O . SER A 1 124 ? 5.910 12.837 -11.975 1.00 93.12 124 SER A O 1
ATOM 943 N N . SER A 1 125 ? 6.154 11.612 -10.113 1.00 93.19 125 SER A N 1
ATOM 944 C CA . SER A 1 125 ? 5.964 10.295 -10.726 1.00 93.19 125 SER A CA 1
ATOM 945 C C . SER A 1 125 ? 4.494 10.035 -11.079 1.00 93.19 125 SER A C 1
ATOM 947 O O . SER A 1 125 ? 3.673 9.875 -10.171 1.00 93.19 125 SER A O 1
ATOM 949 N N . PRO A 1 126 ? 4.126 9.905 -12.369 1.00 94.56 126 PRO A N 1
ATOM 950 C CA . PRO A 1 126 ? 2.745 9.610 -12.756 1.00 94.56 126 PRO A CA 1
ATOM 951 C C . PRO A 1 126 ? 2.240 8.284 -12.173 1.00 94.56 126 PRO A C 1
ATOM 953 O O . PRO A 1 126 ? 1.116 8.211 -11.690 1.00 94.56 126 PRO A O 1
ATOM 956 N N . LEU A 1 127 ? 3.091 7.253 -12.146 1.00 91.25 127 LEU A N 1
ATOM 957 C CA . LEU A 1 127 ? 2.736 5.932 -11.617 1.00 91.25 127 LEU A CA 1
ATOM 958 C C . LEU A 1 127 ? 2.431 5.962 -10.119 1.00 91.25 127 LEU A C 1
ATOM 960 O O . LEU A 1 127 ? 1.483 5.317 -9.661 1.00 91.25 127 LEU A O 1
ATOM 964 N N . LEU A 1 128 ? 3.213 6.739 -9.369 1.00 94.88 128 LEU A N 1
ATOM 965 C CA . LEU A 1 128 ? 3.015 6.878 -7.932 1.00 94.88 128 LEU A CA 1
ATOM 966 C C . LEU A 1 128 ? 1.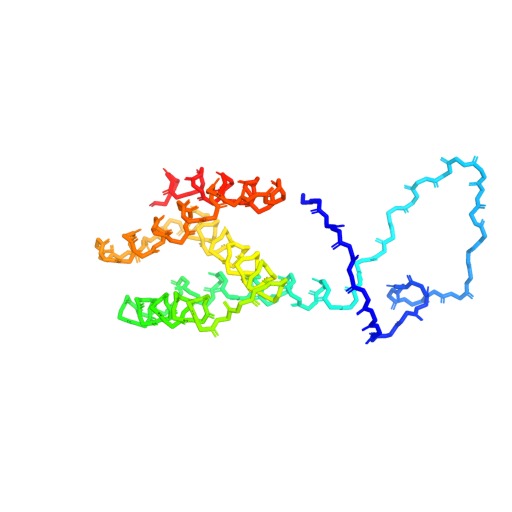723 7.640 -7.643 1.00 94.88 128 LEU A C 1
ATOM 968 O O . LEU A 1 128 ? 0.934 7.194 -6.815 1.00 94.88 128 LEU A O 1
ATOM 972 N N . ARG A 1 129 ? 1.450 8.710 -8.401 1.00 97.44 129 ARG A N 1
ATOM 973 C CA . ARG A 1 129 ? 0.184 9.448 -8.311 1.00 97.44 129 ARG A CA 1
ATOM 974 C C . ARG A 1 129 ? -1.023 8.567 -8.621 1.00 97.44 129 ARG A C 1
ATOM 976 O O . ARG A 1 129 ? -1.988 8.589 -7.866 1.00 97.44 129 ARG A O 1
ATOM 983 N N . CYS A 1 130 ? -0.966 7.751 -9.675 1.00 96.88 130 CYS A N 1
ATOM 984 C CA . CYS A 1 130 ? -2.038 6.802 -9.988 1.00 96.88 130 CYS A CA 1
ATOM 985 C C . CYS A 1 130 ? -2.257 5.792 -8.853 1.00 96.88 130 CYS A C 1
ATOM 987 O O . CYS A 1 130 ? -3.394 5.543 -8.462 1.00 96.88 130 CYS A O 1
ATOM 989 N N . SER A 1 131 ? -1.172 5.247 -8.296 1.00 94.94 131 SER A N 1
ATOM 990 C CA . SER A 1 131 ? -1.247 4.289 -7.185 1.00 94.94 131 SER A CA 1
ATOM 991 C C . SER A 1 131 ? -1.826 4.937 -5.919 1.00 94.94 131 SER A C 1
ATOM 993 O O . SER A 1 131 ? -2.614 4.319 -5.211 1.00 94.94 131 SER A O 1
ATOM 995 N N . ALA A 1 132 ? -1.475 6.196 -5.649 1.00 97.94 132 ALA A N 1
ATOM 996 C CA . ALA A 1 132 ? -1.991 6.955 -4.515 1.00 97.94 132 ALA A CA 1
ATOM 997 C C . ALA A 1 132 ? -3.473 7.318 -4.684 1.00 97.94 132 ALA A C 1
ATOM 999 O O . ALA A 1 132 ? -4.238 7.229 -3.729 1.00 97.94 132 ALA A O 1
ATOM 1000 N N . ALA A 1 133 ? -3.904 7.657 -5.901 1.00 98.06 133 ALA A N 1
ATOM 1001 C CA . ALA A 1 133 ? -5.314 7.881 -6.208 1.00 98.06 133 ALA A CA 1
ATOM 1002 C C . ALA A 1 133 ? -6.150 6.605 -6.008 1.00 98.06 133 ALA A C 1
ATOM 1004 O O . ALA A 1 133 ? -7.236 6.664 -5.435 1.00 98.06 133 ALA A O 1
ATOM 1005 N N . GLU A 1 134 ? -5.628 5.443 -6.415 1.00 97.06 134 GLU A N 1
ATOM 1006 C CA . GLU A 1 134 ? -6.258 4.149 -6.129 1.00 97.06 134 GLU A CA 1
ATOM 1007 C C . GLU A 1 134 ? -6.350 3.887 -4.616 1.00 97.06 134 GLU A C 1
ATOM 1009 O O . GLU A 1 134 ? -7.402 3.466 -4.132 1.00 97.06 134 GLU A O 1
ATOM 1014 N N . ALA A 1 135 ? -5.285 4.176 -3.858 1.00 97.94 135 ALA A N 1
ATOM 1015 C CA . ALA A 1 135 ? -5.283 4.036 -2.401 1.00 97.94 135 ALA A CA 1
ATOM 1016 C C . ALA A 1 135 ? -6.349 4.925 -1.750 1.00 97.94 135 ALA A C 1
ATOM 1018 O O . ALA A 1 135 ? -7.105 4.456 -0.903 1.00 97.94 135 ALA A O 1
ATOM 1019 N N . LEU A 1 136 ? -6.448 6.185 -2.186 1.00 98.06 136 LEU A N 1
ATOM 1020 C CA . LEU A 1 136 ? -7.444 7.132 -1.692 1.00 98.06 136 LEU A CA 1
ATOM 1021 C C . LEU A 1 136 ? -8.870 6.642 -1.968 1.00 98.06 136 LEU A C 1
ATOM 1023 O O . LEU A 1 136 ? -9.713 6.676 -1.079 1.00 98.06 136 LEU A O 1
ATOM 1027 N N . ALA A 1 137 ? -9.129 6.136 -3.175 1.00 97.62 137 ALA A N 1
ATOM 1028 C CA . ALA A 1 137 ? -10.435 5.595 -3.545 1.00 97.62 137 ALA A CA 1
ATOM 1029 C C . ALA A 1 137 ? -10.810 4.334 -2.751 1.00 97.62 137 ALA A C 1
ATOM 1031 O O . ALA A 1 137 ? -11.988 4.075 -2.537 1.00 97.62 137 ALA A O 1
ATOM 1032 N N . ARG A 1 138 ? -9.830 3.536 -2.315 1.00 96.06 138 ARG A N 1
ATOM 1033 C CA . ARG A 1 138 ? -10.080 2.390 -1.427 1.00 96.06 138 ARG A CA 1
ATOM 1034 C C . ARG A 1 138 ? -10.291 2.804 0.016 1.00 96.06 138 ARG A C 1
ATOM 1036 O O . ARG A 1 138 ? -11.045 2.144 0.715 1.00 96.06 138 ARG A O 1
ATOM 1043 N N . LEU A 1 139 ? -9.647 3.881 0.457 1.00 96.56 139 LEU A N 1
ATOM 1044 C CA . LEU A 1 139 ? -9.807 4.382 1.817 1.00 96.56 139 LEU A CA 1
ATOM 1045 C C . LEU A 1 139 ? -11.259 4.774 2.110 1.00 96.56 139 LEU A C 1
ATOM 1047 O O . LEU A 1 139 ? -11.710 4.599 3.228 1.00 96.56 139 LEU A O 1
ATOM 1051 N N . THR A 1 140 ? -12.007 5.243 1.108 1.00 94.81 140 THR A N 1
ATOM 1052 C CA . THR A 1 140 ? -13.433 5.576 1.262 1.00 94.81 140 THR A CA 1
ATOM 1053 C C . THR A 1 140 ? -14.355 4.354 1.340 1.00 94.81 140 THR A C 1
ATOM 1055 O O . THR A 1 140 ? -15.554 4.515 1.557 1.00 94.81 140 THR A O 1
ATOM 1058 N N . GLN A 1 141 ? -13.825 3.148 1.119 1.00 93.06 141 GLN A N 1
ATOM 1059 C CA . GLN A 1 141 ? -14.574 1.886 1.110 1.00 93.06 141 GLN A CA 1
ATOM 1060 C C . GLN A 1 141 ? -14.383 1.065 2.393 1.00 93.06 141 GLN A C 1
ATOM 1062 O O . GLN A 1 141 ? -15.027 0.024 2.533 1.00 93.06 141 GLN A O 1
ATOM 1067 N N . VAL A 1 142 ? -13.470 1.488 3.273 1.00 89.44 142 VAL A N 1
ATOM 1068 C CA . VAL A 1 142 ? -13.143 0.851 4.559 1.00 89.44 142 VAL A CA 1
ATOM 1069 C C . VAL A 1 142 ? -13.796 1.639 5.681 1.00 89.44 142 VAL A C 1
ATOM 1071 O O . VAL A 1 142 ? -14.380 0.990 6.573 1.00 89.44 142 VAL A O 1
#

Radius of gyration: 17.23 Å; Cα contacts (8 Å, |Δi|>4): 130; chains: 1; bounding box: 35×39×54 Å

=== Feature glossary ===
The record interleaves many kinds of information about one protein. Here is each kind framed as the question it answers.

Q: What does the local fold look like, residue by residue?
A: The Foldseek 3Di string encodes local tertiary geometry as a 20-letter alphabet — one character per residue — derived from the relative positions of nearby Cα atoms. Unlike the amino-acid sequence, 3Di is a direct function of the 3D structure, so two proteins with the same fold have similar 3Di strings even at low sequence identity.

Q: Which residues are in helices, strands, or loops?
A: The SS8 string is DSSP's per-residue secondary-structure call. α-helix (H) means an i→i+4 H-bond ladder; β-strand (E) means the residue participates in a β-sheet; 3₁₀ (G) and π (I) are tighter and wider helices; T/S are turns/bends; '-' is loop.

Q: How big and how compact is the whole molecule?
A: Radius of gyration (Rg) is the root-mean-square distance of Cα atoms from their centroid — a single number for overall size and compactness. A globular domain of N residues has Rg ≈ 2.2·N^0.38 Å; an extended or disordered chain has a much larger Rg. The Cα contact count is the number of residue pairs whose Cα atoms are within 8 Å and are more than four positions apart in sequence — a standard proxy for tertiary packing density. The bounding box is the smallest axis-aligned box enclosing all Cα atoms.

Q: Where is each backbone atom in 3D?
A: Structure coordinates are given as an mmCIF _atom_site loop: one row per atom with element, residue name, chain id, sequence number, and x/y/z position in Å. Only the four main-chain atoms per residue are included here; side chains are omitted to keep the record compact.

Q: What is the amino-acid chain?
A: Primary structure: the covalent order of the twenty standard amino acids along the backbone. Two proteins with the same sequence will (almost always) fold to the same structure; two with 30% identity often share a fold but not the details.

Q: What if only a Cα trace is available?
A: Three-state secondary structure (P-SEA) collapses the eight DSSP classes into helix (a), strand (b), and coil (c). P-SEA assigns these from Cα geometry alone — distances and angles — without requiring backbone oxygens, so it works on any Cα trace.

Q: What family and function is it annotated with?
A: Database cross-references. InterPro integrates a dozen domain/family signature databases into unified entries with residue-range hits. GO terms attach function/process/location labels with evidence codes. CATH codes position the fold in a four-level structural taxonomy. Organism is the NCBI-taxonomy species name.

Q: How confident is the AlphaFold model at each residue?
A: pLDDT is the predicted lDDT-Cα score: AlphaFold's confidence that the local environment of each residue (all inter-atomic distances within 15 Å) is correctly placed. It is a per-residue number between 0 and 100, with higher meaning more reliable.

Q: How mobile is each atom in the crystal?
A: B-factor (Debye–Waller factor) reflects atomic displacement in the crystal lattice. It is an experimental observable (units Å²), not a prediction; low values mean the atom is pinned down, high values mean it moves or is heterogeneous across the crystal.

Q: Which residues are buried vs exposed?
A: SASA measures how much of the protein is reachable by solvent. It is computed by rolling a water-sized probe over the atomic surface and summing the exposed area (Å²). Per-residue SASA distinguishes core (buried, low SASA) from surface (exposed, high SASA) residues; total SASA is a whole-molecule size measure.

Q: What do the diagnostic plots show?
A: Plot images: a contact map (which residues are close in 3D, as an N×N binary image), a Ramachandran scatter (backbone torsion angles, revealing secondary-structure composition at a glance), and — for AlphaFold structures — a PAE heatmap (pairwise prediction confidence).

Q: What known structures does this most resemble?
A: The Foldseek neighbor list gives the closest experimentally determined structures in the PDB, ranked by structural alignment. TM-score near 1 means near-identical fold; near 0.3 means only rough topology match. This is how one finds what a novel AlphaFold prediction most resembles in the solved-structure universe.

Q: Are the domains correctly placed relative to each other?
A: Predicted aligned error is AlphaFold's pairwise confidence. Unlike pLDDT (per-residue), PAE is per-residue-pair and captures whether two parts of the structure are correctly placed relative to each other. Units are ångströms of expected positional error.

Q: What do the rendered images show?
A: Structure images are PyMOL renders from six orthogonal camera directions. Cartoon representation draws helices as coils and strands as arrows; sticks shows the backbone as bonds; surface shows the solvent-excluded envelope. Rainbow coloring maps sequence position to hue (blue→red, N→C); chain coloring assigns a distinct color per polypeptide.

Q: What are the backbone torsion angles?
A: φ (phi) and ψ (psi) are the two rotatable backbone dihedrals per residue: φ is the C(i-1)–N–Cα–C torsion, ψ is the N–Cα–C–N(i+1) torsion, both in degrees on (−180°, 180°]. α-helical residues cluster near (−60°, −45°); β-strand residues near (−120°, +130°). A Ramachandran plot is simply a scatter of (φ, ψ) for every residue.